Protein 3G7P (pdb70)

B-factor: mean 40.89, std 7.58, range [20.41, 78.62]

Secondary structure (DSSP, 8-state):
-GGG-HHHHHHHHHHHHH-TT-TTTTS---TTGGGB--HHHHHH----SSPPHHHHHHHHHHHHHHHHHHHHHH---B----SS-B--EEETTEEEE---B--GGG--B---HHHHHHHHHHHHHH---S-HHHHT-

Sequence (137 aa):
LPEESLFFRRELVKQWRAQDSYGTWEKKSDELLAPYVLDKEQRRAIPIIGDPDPEILWRVELFYNAVGLATERASGVVSPKSHEGFGRVLIAGRLIVVNKQLRDVHRFGFPSEKLAEEGDKLVAGALEIEKFPEVARF

CATH classification: 1.10.3100.20

Nearest PDB structures (foldseek):
  3g7p-assembly1_A-2  TM=9.989E-01  e=1.497E-23  Acidithiobacillus ferrooxidans ATCC 23270
  3nj2-assembly1_B  TM=9.102E-01  e=8.971E-13  Crocosphaera subtropica ATCC 51142
  3nj2-assembly1_A  TM=9.123E-01  e=1.507E-11  Crocosphaera subtropica ATCC 51142

Structure (mmCIF, N/CA/C/O backbone):
data_3G7P
#
_entry.id   3G7P
#
_cell.length_a   49.293
_cell.length_b   49.293
_cell.length_c   254.025
_cell.angle_alpha   90.000
_cell.angle_beta   90.000
_cell.angle_gamma   120.000
#
_symmetry.space_group_name_H-M   'P 61 2 2'
#
loop_
_entity.id
_entity.type
_entity.pdbx_description
1 polymer 'Nitrogen fixation protein'
2 non-polymer 'SULFATE ION'
3 non-polymer 1,2-ETHANEDIOL
4 non-polymer 1-(2-METHOXY-ETHOXY)-2-{2-[2-(2-METHOXY-ETHOXY]-ETHOXY}-ETHANE
5 water water
#
loop_
_atom_site.group_PDB
_atom_site.id
_atom_site.type_symbol
_atom_site.label_atom_id
_atom_site.label_alt_id
_atom_site.label_comp_id
_atom_site.label_asym_id
_atom_site.label_entity_id
_atom_site.label_seq_id
_atom_site.pdbx_PDB_ins_code
_atom_site.Cartn_x
_atom_site.Cartn_y
_atom_site.Cartn_z
_atom_site.occupancy
_atom_site.B_iso_or_equiv
_atom_site.auth_seq_id
_atom_site.auth_comp_id
_atom_site.auth_asym_id
_atom_site.auth_atom_id
_atom_site.pdbx_PDB_model_num
ATOM 1 N N . LEU A 1 12 ? -10.947 28.723 4.035 1.00 59.92 11 LEU A N 1
ATOM 2 C CA . LEU A 1 12 ? -9.969 27.857 4.762 1.00 59.99 11 LEU A CA 1
ATOM 3 C C . LEU A 1 12 ? -9.785 26.525 4.028 1.00 60.24 11 LEU A C 1
ATOM 4 O O . LEU A 1 12 ? -10.764 25.760 3.927 1.00 60.06 11 LEU A O 1
ATOM 9 N N . PRO A 1 13 ? -8.542 26.223 3.541 1.00 59.72 12 PRO A N 1
ATOM 10 C CA . PRO A 1 13 ? -8.298 24.985 2.743 1.00 58.59 12 PRO A CA 1
ATOM 11 C C . PRO A 1 13 ? -8.929 23.747 3.355 1.00 57.39 12 PRO A C 1
ATOM 12 O O . PRO A 1 13 ? -9.582 22.979 2.651 1.00 56.87 12 PRO A O 1
ATOM 16 N N . GLU A 1 14 ? -8.791 23.585 4.668 1.00 56.05 13 GLU A N 1
ATOM 17 C CA . GLU A 1 14 ? -9.360 22.428 5.340 1.00 54.99 13 GLU A CA 1
ATOM 18 C C . GLU A 1 14 ? -10.910 22.404 5.336 1.00 55.13 13 GLU A C 1
ATOM 19 O O . GLU A 1 14 ? -11.497 21.392 5.681 1.00 56.61 13 GLU A O 1
ATOM 25 N N . GLU A 1 15 ? -11.573 23.494 4.946 1.00 54.29 14 GLU A N 1
ATOM 26 C CA . GLU A 1 15 ? -13.044 23.493 4.828 1.00 53.72 14 GLU A CA 1
ATOM 27 C C . GLU A 1 15 ? -13.557 23.384 3.381 1.00 50.48 14 GLU A C 1
ATOM 28 O O . GLU A 1 15 ? -14.747 23.489 3.118 1.00 51.68 14 GLU A O 1
ATOM 34 N N . SER A 1 16 ? -12.659 23.158 2.441 1.00 45.31 15 SER A N 1
ATOM 35 C CA . SER A 1 16 ? -13.060 22.884 1.066 1.00 40.43 15 SER A CA 1
ATOM 36 C C . SER A 1 16 ? -13.618 21.461 1.014 1.00 37.80 15 SER A C 1
ATOM 37 O O . SER A 1 16 ? -13.000 20.561 1.554 1.00 35.10 15 SER A O 1
ATOM 40 N N . LEU A 1 17 ? -14.773 21.259 0.386 1.00 37.24 16 LEU A N 1
ATOM 41 C CA . LEU A 1 17 ? -15.326 19.903 0.213 1.00 38.66 16 LEU A CA 1
ATOM 42 C C . LEU A 1 17 ? -14.368 19.045 -0.619 1.00 38.20 16 LEU A C 1
ATOM 43 O O . LEU A 1 17 ? -14.083 17.906 -0.273 1.00 36.36 16 LEU A O 1
ATOM 48 N N . PHE A 1 18 ? -13.887 19.616 -1.724 1.00 37.49 17 PHE A N 1
ATOM 49 C CA . PHE A 1 18 ? -12.869 18.980 -2.553 1.00 36.73 17 PHE A CA 1
ATOM 50 C C . PHE A 1 18 ? -11.638 18.597 -1.726 1.00 36.79 17 PHE A C 1
ATOM 51 O O . PHE A 1 18 ? -11.171 17.462 -1.780 1.00 36.91 17 PHE A O 1
ATOM 59 N N . PHE A 1 19 ? -11.131 19.529 -0.933 1.00 37.71 18 PHE A N 1
ATOM 60 C CA . PHE A 1 19 ? -9.903 19.251 -0.169 1.00 37.72 18 PHE A CA 1
ATOM 61 C C . PHE A 1 19 ? -10.089 18.075 0.770 1.00 37.11 18 PHE A C 1
ATOM 62 O O . PHE A 1 19 ? -9.256 17.173 0.821 1.00 35.67 18 PHE A O 1
ATOM 70 N N . ARG A 1 20 ? -11.177 18.078 1.532 1.00 35.79 19 ARG A N 1
ATOM 71 C CA A ARG A 1 20 ? -11.492 16.982 2.447 0.50 35.18 19 ARG A CA 1
ATOM 72 C CA B ARG A 1 20 ? -11.438 16.964 2.447 0.50 35.85 19 ARG A CA 1
ATOM 73 C C . ARG A 1 20 ? -11.613 15.650 1.689 1.00 34.49 19 ARG A C 1
ATOM 74 O O . ARG A 1 20 ? -11.175 14.596 2.166 1.00 33.47 19 ARG A O 1
ATOM 89 N N . GLU A 1 21 ? -12.216 15.682 0.504 1.00 34.37 20 GLU A N 1
ATOM 90 C CA . GLU A 1 21 ? -12.306 14.442 -0.280 1.00 34.12 20 GLU A CA 1
ATOM 91 C C . GLU A 1 21 ? -10.924 13.981 -0.764 1.00 34.19 20 GLU A C 1
ATOM 92 O O . GLU A 1 21 ? -10.696 12.797 -0.848 1.00 33.16 20 GLU A O 1
ATOM 98 N N . LEU A 1 22 ? -10.022 14.909 -1.073 1.00 33.52 21 LEU A N 1
ATOM 99 C CA . LEU A 1 22 ? -8.678 14.554 -1.511 1.00 34.17 21 LEU A CA 1
ATOM 100 C C . LEU A 1 22 ? -7.877 13.939 -0.363 1.00 35.66 21 LEU A C 1
ATOM 101 O O . LEU A 1 22 ? -7.163 12.932 -0.550 1.00 34.84 21 LEU A O 1
ATOM 106 N N . VAL A 1 23 ? -8.008 14.507 0.838 1.00 34.93 22 VAL A N 1
ATOM 107 C CA . VAL A 1 23 ? -7.344 13.909 1.991 1.00 34.62 22 VAL A CA 1
ATOM 108 C C . VAL A 1 23 ? -7.828 12.469 2.113 1.00 35.20 22 VAL A C 1
ATOM 109 O O . VAL A 1 23 ? -7.036 11.525 2.182 1.00 36.88 22 VAL A O 1
ATOM 113 N N . LYS A 1 24 ? -9.138 12.301 2.063 1.00 36.56 23 LYS A N 1
ATOM 114 C CA . LYS A 1 24 ? -9.778 10.998 2.250 1.00 39.27 23 LYS A CA 1
ATOM 115 C C . LYS A 1 24 ? -9.330 9.972 1.188 1.00 37.56 23 LYS A C 1
ATOM 116 O O . LYS A 1 24 ? -9.117 8.775 1.500 1.00 36.45 23 LYS A O 1
ATOM 122 N N . GLN A 1 25 ? -9.134 10.442 -0.043 1.00 36.72 24 GLN A N 1
ATOM 123 C CA . GLN A 1 25 ? -8.646 9.576 -1.132 1.00 37.62 24 GLN A CA 1
ATOM 124 C C . GLN A 1 25 ? -7.279 8.981 -0.803 1.00 36.73 24 GLN A C 1
ATOM 125 O O . GLN A 1 25 ? -7.052 7.801 -0.965 1.00 36.89 24 GLN A O 1
ATOM 131 N N . TRP A 1 26 ? -6.376 9.821 -0.329 1.00 37.49 25 TRP A N 1
ATOM 132 C CA . TRP A 1 26 ? -5.034 9.373 0.004 1.00 36.21 25 TRP A CA 1
ATOM 133 C C . TRP A 1 26 ? -4.970 8.521 1.257 1.00 36.61 25 TRP A C 1
ATOM 134 O O . TRP A 1 26 ? -4.194 7.544 1.311 1.00 35.37 25 TRP A O 1
ATOM 145 N N . ARG A 1 27 ? -5.785 8.847 2.258 1.00 35.80 26 ARG A N 1
ATOM 146 C CA . ARG A 1 27 ? -5.853 8.000 3.435 1.00 34.31 26 ARG A CA 1
ATOM 147 C C . ARG A 1 27 ? -6.354 6.598 3.028 1.00 34.06 26 ARG A C 1
ATOM 148 O O . ARG A 1 27 ? -5.896 5.599 3.548 1.00 33.97 26 ARG A O 1
ATOM 156 N N . ALA A 1 28 ? -7.296 6.540 2.097 1.00 35.23 27 ALA A N 1
ATOM 157 C CA . ALA A 1 28 ? -7.831 5.261 1.595 1.00 35.05 27 ALA A CA 1
ATOM 158 C C . ALA A 1 28 ? -6.794 4.377 0.883 1.00 35.21 27 ALA A C 1
ATOM 159 O O . ALA A 1 28 ? -6.854 3.160 0.990 1.00 36.14 27 ALA A O 1
ATOM 161 N N . GLN A 1 29 ? -5.823 4.977 0.201 1.00 35.41 28 GLN A N 1
ATOM 162 C CA . GLN A 1 29 ? -4.737 4.215 -0.440 1.00 36.66 28 GLN A CA 1
ATOM 163 C C . GLN A 1 29 ? -3.783 3.591 0.572 1.00 36.90 28 GLN A C 1
ATOM 164 O O . GLN A 1 29 ? -3.195 2.542 0.324 1.00 35.21 28 GLN A O 1
ATOM 170 N N . ASP A 1 30 ? -3.638 4.239 1.720 1.00 37.38 29 ASP A N 1
ATOM 171 C CA . ASP A 1 30 ? -2.720 3.797 2.763 1.00 36.74 29 ASP A CA 1
ATOM 172 C C . ASP A 1 30 ? -3.286 2.631 3.557 1.00 36.87 29 ASP A C 1
ATOM 173 O O . ASP A 1 30 ? -3.637 2.777 4.725 1.00 35.88 29 ASP A O 1
ATOM 178 N N . SER A 1 31 ? -3.308 1.450 2.931 1.00 36.19 30 SER A N 1
ATOM 179 C CA . SER A 1 31 ? -3.866 0.237 3.528 1.00 35.76 30 SER A CA 1
ATOM 180 C C . SER A 1 31 ? -3.293 -0.134 4.884 1.00 34.85 30 SER A C 1
ATOM 181 O O . SER A 1 31 ? -4.006 -0.625 5.742 1.00 34.34 30 SER A O 1
ATOM 184 N N . TYR A 1 32 ? -1.992 0.062 5.055 1.00 35.73 31 TYR A N 1
ATOM 185 C CA . TYR A 1 32 ? -1.320 -0.283 6.286 1.00 36.72 31 TYR A CA 1
ATOM 186 C C . TYR A 1 32 ? -1.168 0.864 7.278 1.00 36.87 31 TYR A C 1
ATOM 187 O O . TYR A 1 32 ? -0.519 0.686 8.310 1.00 37.50 31 TYR A O 1
ATOM 196 N N . GLY A 1 33 ? -1.734 2.033 6.974 1.00 37.63 32 GLY A N 1
ATOM 197 C CA . GLY A 1 33 ? -1.596 3.206 7.842 1.00 38.99 32 GLY A CA 1
ATOM 198 C C . GLY A 1 33 ? -0.171 3.713 8.011 1.00 40.03 32 GLY A C 1
ATOM 199 O O . GLY A 1 33 ? 0.194 4.208 9.071 1.00 41.03 32 GLY A O 1
ATOM 200 N N . THR A 1 34 ? 0.641 3.597 6.964 1.00 40.19 33 THR A N 1
ATOM 201 C CA . THR A 1 34 ? 2.042 4.017 7.014 1.00 40.04 33 THR A CA 1
ATOM 202 C C . THR A 1 34 ? 2.200 5.531 7.207 1.00 40.11 33 THR A C 1
ATOM 203 O O . THR A 1 34 ? 3.193 5.986 7.790 1.00 38.94 33 THR A O 1
ATOM 207 N N . TRP A 1 35 ? 1.237 6.298 6.707 1.00 38.56 34 TRP A N 1
ATOM 208 C CA . TRP A 1 35 ? 1.254 7.754 6.827 1.00 40.21 34 TRP A CA 1
ATOM 209 C C . TRP A 1 35 ? 0.313 8.313 7.906 1.00 40.51 34 TRP A C 1
ATOM 210 O O . TRP A 1 35 ? 0.002 9.510 7.880 1.00 39.56 34 TRP A O 1
ATOM 221 N N . GLU A 1 36 ? -0.165 7.459 8.808 1.00 40.43 35 GLU A N 1
ATOM 222 C CA . GLU A 1 36 ? -1.136 7.860 9.826 1.00 42.85 35 GLU A CA 1
ATOM 223 C C . GLU A 1 36 ? -0.609 8.957 10.745 1.00 44.42 35 GLU A C 1
ATOM 224 O O . GLU A 1 36 ? -1.388 9.762 11.243 1.00 46.04 35 GLU A O 1
ATOM 226 N N . LYS A 1 37 ? 0.698 8.999 10.962 1.00 44.63 36 LYS A N 1
ATOM 227 C CA . LYS A 1 37 ? 1.296 10.058 11.782 1.00 45.61 36 LYS A CA 1
ATOM 228 C C . LYS A 1 37 ? 1.537 11.370 11.018 1.00 45.86 36 LYS A C 1
ATOM 229 O O . LYS A 1 37 ? 1.855 12.391 11.634 1.00 46.28 36 LYS A O 1
ATOM 232 N N . LYS A 1 38 ? 1.397 11.362 9.692 1.00 43.98 37 LYS A N 1
ATOM 233 C CA . LYS A 1 38 ? 1.568 12.591 8.940 1.00 42.93 37 LYS A CA 1
ATOM 234 C C . LYS A 1 38 ? 0.281 13.385 9.049 1.00 39.31 37 LYS A C 1
ATOM 235 O O . LYS A 1 38 ? -0.803 12.813 9.059 1.00 37.95 37 LYS A O 1
ATOM 241 N N . SER A 1 39 ? 0.394 14.704 9.138 1.00 36.18 38 SER A N 1
ATOM 242 C CA . SER A 1 39 ? -0.780 15.561 9.102 1.00 35.35 38 SER A CA 1
ATOM 243 C C . SER A 1 39 ? -1.362 15.479 7.699 1.00 34.42 38 SER A C 1
ATOM 244 O O . SER A 1 39 ? -0.696 14.994 6.787 1.00 31.94 38 SER A O 1
ATOM 247 N N . ASP A 1 40 ? -2.599 15.942 7.530 1.00 34.58 39 ASP A N 1
ATOM 248 C CA . ASP A 1 40 ? -3.244 15.981 6.224 1.00 34.62 39 ASP A CA 1
ATOM 249 C C . ASP A 1 40 ? -2.483 16.843 5.234 1.00 35.82 39 ASP A C 1
ATOM 250 O O . ASP A 1 40 ? -2.383 16.519 4.041 1.00 37.05 39 ASP A O 1
ATOM 263 N N . GLU A 1 42 ? 0.850 17.542 5.280 1.00 37.04 41 GLU A N 1
ATOM 264 C CA . GLU A 1 42 ? 2.029 16.828 4.842 1.00 35.93 41 GLU A CA 1
ATOM 265 C C . GLU A 1 42 ? 1.645 15.760 3.794 1.00 37.61 41 GLU A C 1
ATOM 266 O O . GLU A 1 42 ? 2.309 15.598 2.783 1.00 38.09 41 GLU A O 1
ATOM 272 N N . LEU A 1 43 ? 0.568 15.030 4.048 1.00 37.97 42 LEU A N 1
ATOM 273 C CA . LEU A 1 43 ? 0.129 13.976 3.155 1.00 37.27 42 LEU A CA 1
ATOM 274 C C . LEU A 1 43 ? -0.036 14.497 1.718 1.00 36.99 42 LEU A C 1
ATOM 275 O O . LEU A 1 43 ? 0.359 13.805 0.763 1.00 37.60 42 LEU A O 1
ATOM 280 N N . LEU A 1 44 ? -0.607 15.696 1.569 1.00 34.39 43 LEU A N 1
ATOM 281 C CA . LEU A 1 44 ? -0.886 16.264 0.253 1.00 34.45 43 LEU A CA 1
ATOM 282 C C . LEU A 1 44 ? 0.183 17.193 -0.285 1.00 34.15 43 LEU A C 1
ATOM 283 O O . LEU A 1 44 ? 0.045 17.702 -1.408 1.00 34.66 43 LEU A O 1
ATOM 288 N N . ALA A 1 45 ? 1.260 17.396 0.472 1.00 33.78 44 ALA A N 1
ATOM 289 C CA . ALA A 1 45 ? 2.342 18.309 0.062 1.00 34.42 44 ALA A CA 1
ATOM 290 C C . ALA A 1 45 ? 2.964 18.030 -1.336 1.00 34.28 44 ALA A C 1
ATOM 291 O O . ALA A 1 45 ? 3.376 18.974 -2.007 1.00 33.16 44 ALA A O 1
ATOM 293 N N . PRO A 1 46 ? 3.044 16.748 -1.770 1.00 35.05 45 PRO A N 1
ATOM 294 C CA . PRO A 1 46 ? 3.506 16.421 -3.142 1.00 35.46 45 PRO A CA 1
ATOM 295 C C . PRO A 1 46 ? 2.741 17.084 -4.313 1.00 34.82 45 PRO A C 1
ATOM 296 O O . PRO A 1 46 ? 3.253 17.163 -5.444 1.00 36.04 45 PRO A O 1
ATOM 300 N N . TYR A 1 47 ? 1.531 17.549 -4.048 1.00 34.86 46 TYR A N 1
ATOM 301 C CA . TYR A 1 47 ? 0.760 18.293 -5.029 1.00 34.99 46 TYR A CA 1
ATOM 302 C C . TYR A 1 47 ? 1.278 19.702 -5.199 1.00 35.22 46 TYR A C 1
ATOM 303 O O . TYR A 1 47 ? 0.870 20.396 -6.136 1.00 35.09 46 TYR A O 1
ATOM 312 N N . VAL A 1 48 ? 2.156 20.136 -4.292 1.00 34.38 47 VAL A N 1
ATOM 313 C CA . VAL A 1 48 ? 2.645 21.511 -4.286 1.00 34.35 47 VAL A CA 1
ATOM 314 C C . VAL A 1 48 ? 4.088 21.625 -4.752 1.00 35.04 47 VAL A C 1
ATOM 315 O O . VAL A 1 48 ? 4.972 20.905 -4.281 1.00 34.19 47 VAL A O 1
ATOM 319 N N . LEU A 1 49 ? 4.317 22.548 -5.676 1.00 36.05 48 LEU A N 1
ATOM 320 C CA . LEU A 1 49 ? 5.676 22.933 -6.020 1.00 39.47 48 LEU A CA 1
ATOM 321 C C . LEU A 1 49 ? 5.655 24.258 -6.757 1.00 38.42 48 LEU A C 1
ATOM 322 O O . LEU A 1 49 ? 4.730 24.518 -7.523 1.00 34.74 48 LEU A O 1
ATOM 327 N N . ASP A 1 50 ? 6.650 25.105 -6.484 1.00 39.82 49 ASP A N 1
ATOM 328 C CA . ASP A 1 50 ? 6.632 26.482 -6.982 1.00 41.16 49 ASP A CA 1
ATOM 329 C C . ASP A 1 50 ? 6.650 26.550 -8.514 1.00 41.48 49 ASP A C 1
ATOM 330 O O . ASP A 1 50 ? 7.141 25.634 -9.190 1.00 40.10 49 ASP A O 1
ATOM 335 N N . LYS A 1 51 ? 6.098 27.646 -9.037 1.00 42.89 50 LYS A N 1
ATOM 336 C CA . LYS A 1 51 ? 5.919 27.839 -10.481 1.00 42.87 50 LYS A CA 1
ATOM 337 C C . LYS A 1 51 ? 7.136 27.422 -11.328 1.00 42.61 50 LYS A C 1
ATOM 338 O O . LYS A 1 51 ? 7.033 26.526 -12.165 1.00 42.39 50 LYS A O 1
ATOM 340 N N . GLU A 1 52 ? 8.283 28.044 -11.101 1.00 43.37 51 GLU A N 1
ATOM 341 C CA . GLU A 1 52 ? 9.425 27.819 -11.985 1.00 43.80 51 GLU A CA 1
ATOM 342 C C . GLU A 1 52 ? 9.987 26.394 -11.974 1.00 44.07 51 GLU A C 1
ATOM 343 O O . GLU A 1 52 ? 10.358 25.872 -13.022 1.00 42.40 51 GLU A O 1
ATOM 349 N N . GLN A 1 53 ? 10.035 25.753 -10.813 1.00 45.76 52 GLN A N 1
ATOM 350 C CA . GLN A 1 53 ? 10.554 24.386 -10.760 1.00 46.65 52 GLN A CA 1
ATOM 351 C C . GL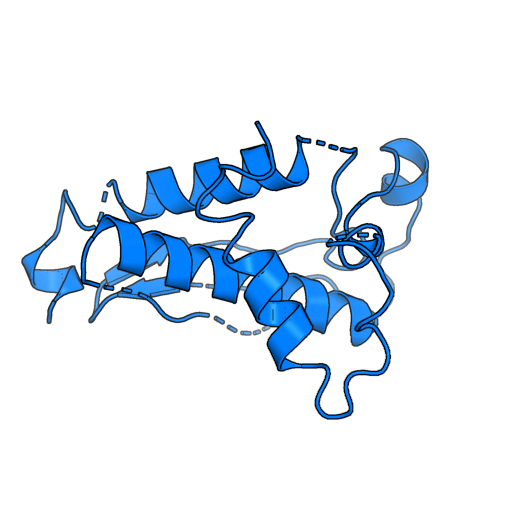N A 1 53 ? 9.648 23.476 -11.595 1.00 46.61 52 GLN A C 1
ATOM 352 O O . GLN A 1 53 ? 10.110 22.668 -12.399 1.00 47.08 52 GLN A O 1
ATOM 358 N N . ARG A 1 54 ? 8.345 23.648 -11.420 1.00 46.80 53 ARG A N 1
ATOM 359 C CA . ARG A 1 54 ? 7.348 22.866 -12.138 1.00 47.00 53 ARG A CA 1
ATOM 360 C C . ARG A 1 54 ? 7.352 23.063 -13.650 1.00 46.42 53 ARG A C 1
ATOM 361 O O . ARG A 1 54 ? 7.137 22.115 -14.406 1.00 46.89 53 ARG A O 1
ATOM 369 N N . ARG A 1 55 ? 7.582 24.293 -14.090 1.00 46.12 54 ARG A N 1
ATOM 370 C CA . ARG A 1 55 ? 7.627 24.590 -15.520 1.00 46.91 54 ARG A CA 1
ATOM 371 C C . ARG A 1 55 ? 8.903 24.097 -16.213 1.00 46.11 54 ARG A C 1
ATOM 372 O O . ARG A 1 55 ? 8.948 24.000 -17.444 1.00 45.22 54 ARG A O 1
ATOM 380 N N . ALA A 1 56 ? 9.925 23.776 -15.423 1.00 45.69 55 ALA A N 1
ATOM 381 C CA . ALA A 1 56 ? 11.196 23.280 -15.954 1.00 45.77 55 ALA A CA 1
ATOM 382 C C . ALA A 1 56 ? 11.178 21.778 -16.266 1.00 45.72 55 ALA A C 1
ATOM 383 O O . ALA A 1 56 ? 12.028 21.288 -17.017 1.00 45.67 55 ALA A O 1
ATOM 385 N N . ILE A 1 57 ? 10.201 21.064 -15.709 1.00 46.38 56 ILE A N 1
ATOM 386 C CA . ILE A 1 57 ? 10.086 19.619 -15.881 1.00 46.84 56 ILE A CA 1
ATOM 387 C C . ILE A 1 57 ? 9.832 19.288 -17.349 1.00 46.89 56 ILE A C 1
ATOM 388 O O . ILE A 1 57 ? 8.890 19.813 -17.929 1.00 47.68 56 ILE A O 1
ATOM 393 N N . PRO A 1 58 ? 10.668 18.428 -17.965 1.00 46.43 57 PRO A N 1
ATOM 394 C CA . PRO A 1 58 ? 10.437 18.082 -19.367 1.00 46.37 57 PRO A CA 1
ATOM 395 C C . PRO A 1 58 ? 9.226 17.168 -19.602 1.00 46.61 57 PRO A C 1
ATOM 396 O O . PRO A 1 58 ? 8.646 16.642 -18.649 1.00 47.96 57 PRO A O 1
ATOM 400 N N . ILE A 1 59 ? 8.842 17.020 -20.869 1.00 45.99 58 ILE A N 1
ATOM 401 C CA . ILE A 1 59 ? 7.759 16.129 -21.273 1.00 45.02 58 ILE A CA 1
ATOM 402 C C . ILE A 1 59 ? 8.380 15.027 -22.112 1.00 45.13 58 ILE A C 1
ATOM 403 O O . ILE A 1 59 ? 8.390 15.077 -23.338 1.00 45.74 58 ILE A O 1
ATOM 408 N N . ILE A 1 60 ? 8.935 14.036 -21.434 1.00 44.49 59 ILE A N 1
ATOM 409 C CA . ILE A 1 60 ? 9.556 12.918 -22.115 1.00 43.68 59 ILE A CA 1
ATOM 410 C C . ILE A 1 60 ? 8.819 11.648 -21.744 1.00 42.80 59 ILE A C 1
ATOM 411 O O . ILE A 1 60 ? 8.711 11.298 -20.561 1.00 43.02 59 ILE A O 1
ATOM 416 N N . GLY A 1 61 ? 8.303 10.980 -22.768 1.00 41.74 60 GLY A N 1
ATOM 417 C CA . GLY A 1 61 ? 7.600 9.732 -22.606 1.00 41.05 60 GLY A CA 1
ATOM 418 C C . GLY A 1 61 ? 6.380 9.892 -21.733 1.00 40.56 60 GLY A C 1
ATOM 419 O O . GLY A 1 61 ? 5.733 10.941 -21.714 1.00 39.63 60 GLY A O 1
ATOM 420 N N . ASP A 1 62 ? 6.082 8.837 -20.997 1.00 40.25 61 ASP A N 1
ATOM 421 C CA . ASP A 1 62 ? 4.915 8.813 -20.156 1.00 41.14 61 ASP A CA 1
ATOM 422 C C . ASP A 1 62 ? 5.240 9.459 -18.816 1.00 39.38 61 ASP A C 1
ATOM 423 O O . ASP A 1 62 ? 6.359 9.350 -18.328 1.00 37.60 61 ASP A O 1
ATOM 428 N N . PRO A 1 63 ? 4.265 10.142 -18.219 1.00 39.81 62 PRO A N 1
ATOM 429 C CA . PRO A 1 63 ? 4.560 10.694 -16.904 1.00 39.49 62 PRO A CA 1
ATOM 430 C C . PRO A 1 63 ? 4.793 9.559 -15.913 1.00 39.13 62 PRO A C 1
ATOM 431 O O . PRO A 1 63 ? 4.335 8.441 -16.145 1.00 39.32 62 PRO A O 1
ATOM 435 N N . ASP A 1 64 ? 5.525 9.824 -14.840 1.00 38.34 63 ASP A N 1
ATOM 436 C CA . ASP A 1 64 ? 5.747 8.803 -13.832 1.00 39.39 63 ASP A CA 1
ATOM 437 C C . ASP A 1 64 ? 4.396 8.320 -13.298 1.00 39.70 63 ASP A C 1
ATOM 438 O O . ASP A 1 64 ? 3.453 9.096 -13.216 1.00 38.55 63 ASP A O 1
ATOM 443 N N . PRO A 1 65 ? 4.297 7.033 -12.946 1.00 40.68 64 PRO A N 1
ATOM 444 C CA . PRO A 1 65 ? 3.038 6.540 -12.393 1.00 40.92 64 PRO A CA 1
ATOM 445 C C . PRO A 1 65 ? 2.589 7.306 -11.144 1.00 39.63 64 PRO A C 1
ATOM 446 O O . PRO A 1 65 ? 1.390 7.500 -10.933 1.00 38.17 64 PRO A O 1
ATOM 450 N N . GLU A 1 66 ? 3.538 7.750 -10.329 1.00 38.86 65 GLU A N 1
ATOM 451 C CA . GLU A 1 66 ? 3.213 8.556 -9.149 1.00 40.00 65 GLU A CA 1
ATOM 452 C C . GLU A 1 66 ? 2.392 9.810 -9.531 1.00 37.95 65 GLU A C 1
ATOM 453 O O . GLU A 1 66 ? 1.409 10.164 -8.849 1.00 36.24 65 GLU A O 1
ATOM 459 N N . ILE A 1 67 ? 2.778 10.470 -10.620 1.00 36.38 66 ILE A N 1
ATOM 460 C CA . ILE A 1 67 ? 2.045 11.635 -11.098 1.00 35.93 66 ILE A CA 1
ATOM 461 C C . ILE A 1 67 ? 0.650 11.205 -11.536 1.00 35.33 66 ILE A C 1
ATOM 462 O O . ILE A 1 67 ? -0.326 11.861 -11.217 1.00 34.52 66 ILE A O 1
ATOM 467 N N . LEU A 1 68 ? 0.557 10.110 -12.290 1.00 35.77 67 LEU A N 1
ATOM 468 C CA . LEU A 1 68 ? -0.757 9.628 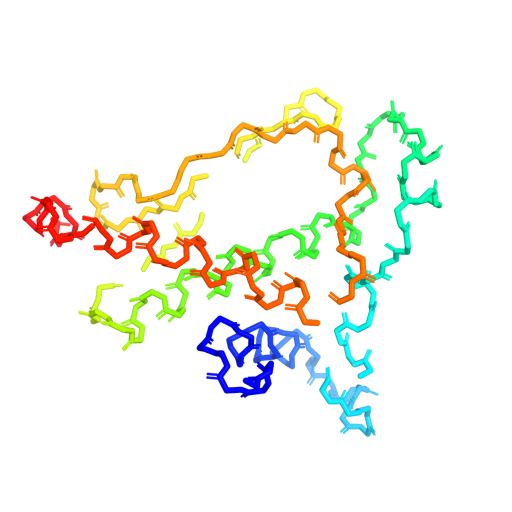-12.737 1.00 35.01 67 LEU A CA 1
AT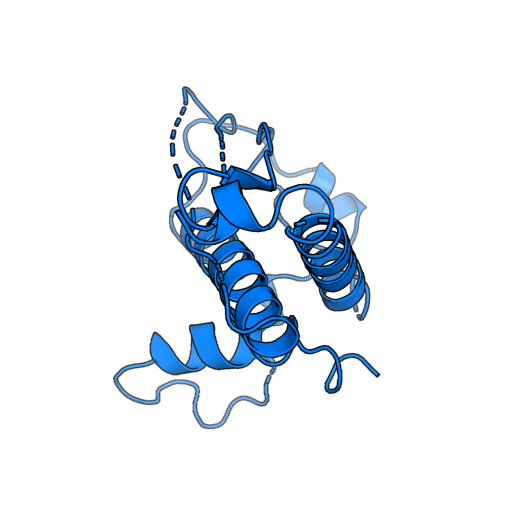OM 469 C C . LEU A 1 68 ? -1.672 9.302 -11.547 1.00 34.33 67 LEU A C 1
ATOM 470 O O . LEU A 1 68 ? -2.866 9.581 -11.602 1.00 33.57 67 LEU A O 1
ATOM 475 N N . TRP A 1 69 ? -1.128 8.763 -10.453 1.00 34.67 68 TRP A N 1
ATOM 476 C CA . TRP A 1 69 ? -1.971 8.541 -9.263 1.00 35.56 68 TRP A CA 1
ATOM 477 C C . TRP A 1 69 ? -2.478 9.839 -8.684 1.00 35.68 68 TRP A C 1
ATOM 478 O O . TRP A 1 69 ? -3.654 9.933 -8.290 1.00 34.91 68 TRP A O 1
ATOM 489 N N . ARG A 1 70 ? -1.602 10.845 -8.631 1.00 34.33 69 ARG A N 1
ATOM 490 C CA . ARG A 1 70 ? -2.001 12.135 -8.082 1.00 34.70 69 ARG A CA 1
ATOM 491 C C . ARG A 1 70 ? -3.136 12.759 -8.882 1.00 34.34 69 ARG A C 1
ATOM 492 O O . ARG A 1 70 ? -4.089 13.299 -8.304 1.00 34.62 69 ARG A O 1
ATOM 500 N N . VAL A 1 71 ? -3.028 12.685 -10.199 1.00 33.29 70 VAL A N 1
ATOM 501 C CA . VAL A 1 71 ? -4.080 13.219 -11.072 1.00 34.67 70 VAL A CA 1
ATOM 502 C C . VAL A 1 71 ? -5.376 12.434 -10.909 1.00 35.14 70 VAL A C 1
ATOM 503 O O . VAL A 1 71 ? -6.458 13.015 -10.818 1.00 36.91 70 VAL A O 1
ATOM 507 N N . GLU A 1 72 ? -5.277 11.110 -10.904 1.00 34.93 71 GLU A N 1
ATOM 508 C CA . GLU A 1 72 ? -6.461 10.275 -10.765 1.00 38.01 71 GLU A CA 1
ATOM 509 C C . GLU A 1 72 ? -7.192 10.578 -9.458 1.00 37.08 71 GLU A C 1
ATOM 510 O O . GLU A 1 72 ? -8.391 10.823 -9.468 1.00 38.07 71 GLU A O 1
ATOM 516 N N . LEU A 1 73 ? -6.479 10.556 -8.336 1.00 36.18 72 LEU A N 1
ATOM 517 C CA . LEU A 1 73 ? -7.116 10.790 -7.033 1.00 36.78 72 LEU A CA 1
ATOM 518 C C . LEU A 1 73 ? -7.657 12.213 -6.908 1.00 35.76 72 LEU A C 1
ATOM 519 O O . LEU A 1 73 ? -8.698 12.419 -6.288 1.00 37.18 72 LEU A O 1
ATOM 524 N N . PHE A 1 74 ? -6.959 13.179 -7.507 1.00 35.49 73 PHE A N 1
ATOM 525 C CA . PHE A 1 74 ? -7.455 14.559 -7.604 1.00 36.54 73 PHE A CA 1
ATOM 526 C C . PHE A 1 74 ? -8.831 14.628 -8.264 1.00 36.70 73 PHE A C 1
ATOM 527 O O . PHE A 1 74 ? -9.750 15.259 -7.749 1.00 36.45 73 PHE A O 1
ATOM 535 N N . TYR A 1 75 ? -8.970 14.022 -9.433 1.00 37.00 74 TYR A N 1
ATOM 536 C CA . TYR A 1 75 ? -10.283 13.996 -10.092 1.00 37.25 74 TYR A CA 1
ATOM 537 C C . TYR A 1 75 ? -11.291 13.113 -9.345 1.00 37.24 74 TYR A C 1
ATOM 538 O O . TYR A 1 75 ? -12.484 13.438 -9.328 1.00 37.25 74 TYR A O 1
ATOM 547 N N . ASN A 1 76 ? -10.842 12.038 -8.703 1.00 35.60 75 ASN A N 1
ATOM 548 C CA . ASN A 1 76 ? -11.758 11.251 -7.848 1.00 36.30 75 ASN A CA 1
ATOM 549 C C . ASN A 1 76 ? -12.379 12.190 -6.778 1.00 36.61 75 ASN A C 1
ATOM 550 O O . ASN A 1 76 ? -13.575 12.134 -6.490 1.00 35.87 75 ASN A O 1
ATOM 555 N N . ALA A 1 77 ? -11.537 13.017 -6.184 1.00 35.73 76 ALA A N 1
ATOM 556 C CA . ALA A 1 77 ? -11.950 13.936 -5.149 1.00 35.02 76 ALA A CA 1
ATOM 557 C C . ALA A 1 77 ? -12.934 14.978 -5.704 1.00 35.97 76 ALA A C 1
ATOM 558 O O . ALA A 1 77 ? -13.909 15.336 -5.047 1.00 34.48 76 ALA A O 1
ATOM 560 N N . VAL A 1 78 ? -12.691 15.472 -6.910 1.00 36.88 77 VAL A N 1
ATOM 561 C CA . VAL A 1 78 ? -13.662 16.392 -7.500 1.00 36.53 77 VAL A CA 1
ATOM 562 C C . VAL A 1 78 ? -15.022 15.687 -7.591 1.00 36.82 77 VAL A C 1
ATOM 563 O O . VAL A 1 78 ? -16.040 16.245 -7.194 1.00 35.94 77 VAL A O 1
ATOM 567 N N . GLY A 1 79 ? -15.027 14.447 -8.077 1.00 36.14 78 GLY A N 1
ATOM 568 C CA . GLY A 1 79 ? -16.277 13.681 -8.218 1.00 35.78 78 GLY A CA 1
ATOM 569 C C . GLY A 1 79 ? -17.018 13.456 -6.924 1.00 35.56 78 GLY A C 1
ATOM 570 O O . GLY A 1 79 ? -18.255 13.633 -6.840 1.00 34.97 78 GLY A O 1
ATOM 571 N N . LEU A 1 80 ? -16.286 13.038 -5.898 1.00 36.84 79 LEU A N 1
ATOM 572 C CA . LEU A 1 80 ? -16.914 12.754 -4.600 1.00 36.59 79 LEU A CA 1
ATOM 573 C C . LEU A 1 80 ? -17.393 14.026 -3.887 1.00 36.70 79 LEU A C 1
ATOM 574 O O . LEU A 1 80 ? -18.388 13.991 -3.174 1.00 38.18 79 LEU A O 1
ATOM 579 N N . ALA A 1 81 ? -16.705 15.148 -4.101 1.00 36.50 80 ALA A N 1
ATOM 580 C CA . ALA A 1 81 ? -17.132 16.429 -3.520 1.00 35.01 80 ALA A CA 1
ATOM 581 C C . ALA A 1 81 ? -18.416 16.874 -4.227 1.00 35.48 80 ALA A C 1
ATOM 582 O O . ALA A 1 81 ? -19.342 17.401 -3.594 1.00 33.19 80 ALA A O 1
ATOM 584 N N . THR A 1 82 ? -18.451 16.699 -5.550 1.00 35.01 81 THR A N 1
ATOM 585 C CA . THR A 1 82 ? -19.644 17.026 -6.323 1.00 35.52 81 THR A CA 1
ATOM 586 C C . THR A 1 82 ? -20.851 16.210 -5.862 1.00 35.72 81 THR A C 1
ATOM 587 O O . THR A 1 82 ? -21.975 16.738 -5.750 1.00 37.37 81 THR A O 1
ATOM 591 N N . GLU A 1 83 ? -20.640 14.925 -5.576 1.00 35.14 82 GLU A N 1
ATOM 592 C CA . GLU A 1 83 ? -21.742 14.099 -5.072 1.00 35.74 82 GLU A CA 1
ATOM 593 C C . GLU A 1 83 ? -22.208 14.557 -3.681 1.00 35.47 82 GLU A C 1
ATOM 594 O O . GLU A 1 83 ? -23.410 14.522 -3.368 1.00 35.40 82 GLU A O 1
ATOM 600 N N . ARG A 1 84 ? -21.265 14.947 -2.835 1.00 34.20 83 ARG A N 1
ATOM 601 C CA . ARG A 1 84 ? -21.602 15.387 -1.481 1.00 34.21 83 ARG A CA 1
ATOM 602 C C . ARG A 1 84 ? -22.444 16.656 -1.543 1.00 34.56 83 ARG A C 1
ATOM 603 O O . ARG A 1 84 ? -23.367 16.829 -0.743 1.00 33.96 83 ARG A O 1
ATOM 611 N N . ALA A 1 85 ? -22.161 17.513 -2.522 1.00 34.47 84 ALA A N 1
ATOM 612 C CA . ALA A 1 85 ? -22.913 18.765 -2.687 1.00 35.87 84 ALA A CA 1
ATOM 613 C C . ALA A 1 85 ? -24.193 18.637 -3.510 1.00 35.61 84 ALA A C 1
ATOM 614 O O . ALA A 1 85 ? -24.940 19.614 -3.646 1.00 37.62 84 ALA A O 1
ATOM 616 N N . SER A 1 86 ? -24.449 17.461 -4.073 1.00 37.58 85 SER A N 1
ATOM 617 C CA . SER A 1 86 ? -25.578 17.280 -4.989 1.00 37.75 85 SER A CA 1
ATOM 618 C C . SER A 1 86 ? -26.402 16.008 -4.830 1.00 38.66 85 SER A C 1
ATOM 619 O O . SER A 1 86 ? -27.570 15.984 -5.220 1.00 39.11 85 SER A O 1
ATOM 622 N N . GLY A 1 87 ? -25.822 14.957 -4.267 1.00 37.96 86 GLY A N 1
ATOM 623 C CA . GLY A 1 87 ? -26.507 13.682 -4.185 1.00 38.55 86 GLY A CA 1
ATOM 624 C C . GLY A 1 87 ? -26.377 12.884 -5.477 1.00 38.77 86 GLY A C 1
ATOM 625 O O . GLY A 1 87 ? -26.896 11.773 -5.554 1.00 39.57 86 GLY A O 1
ATOM 626 N N . VAL A 1 88 ? -25.699 13.435 -6.487 1.00 38.08 87 VAL A N 1
ATOM 627 C CA . VAL A 1 88 ? -25.482 12.716 -7.758 1.00 38.41 87 VAL A CA 1
ATOM 628 C C . VAL A 1 88 ? -24.083 12.097 -7.812 1.00 38.79 87 VAL A C 1
ATOM 629 O O . VAL A 1 88 ? -23.107 12.783 -7.669 1.00 37.80 87 VAL A O 1
ATOM 641 N N . VAL A 1 90 ? -20.640 10.924 -9.253 1.00 40.25 89 VAL A N 1
ATOM 642 C CA . VAL A 1 90 ? -19.790 11.459 -10.318 1.00 42.01 89 VAL A CA 1
ATOM 643 C C . VAL A 1 90 ? -18.463 10.710 -10.322 1.00 45.32 89 VAL A C 1
ATOM 644 O O . VAL A 1 90 ? -17.706 10.803 -9.351 1.00 47.18 89 VAL A O 1
ATOM 648 N N . SER A 1 91 ? -18.203 9.962 -11.399 1.00 46.71 90 SER A N 1
ATOM 649 C CA . SER A 1 91 ? -16.991 9.145 -11.514 1.00 47.28 90 SER A CA 1
ATOM 650 C C . SER A 1 91 ? -16.107 9.470 -12.737 1.00 45.64 90 SER A C 1
ATOM 651 O O . SER A 1 91 ? -16.598 9.717 -13.844 1.00 42.93 90 SER A O 1
ATOM 654 N N . PRO A 1 92 ? -14.789 9.446 -12.533 1.00 44.38 91 PRO A N 1
ATOM 655 C CA . PRO A 1 92 ? -13.862 9.775 -13.594 1.00 42.37 91 PRO A CA 1
ATOM 656 C C . PRO A 1 92 ? -13.582 8.659 -14.598 1.00 41.01 91 PRO A C 1
ATOM 657 O O . PRO A 1 92 ? -13.719 7.471 -14.307 1.00 40.06 91 PRO A O 1
ATOM 677 N N . LYS A 1 95 ? -8.026 8.600 -20.013 1.00 43.17 94 LYS A N 1
ATOM 678 C CA . LYS A 1 95 ? -7.405 7.845 -21.082 1.00 42.74 94 LYS A CA 1
ATOM 679 C C . LYS A 1 95 ? -6.204 8.663 -21.514 1.00 42.52 94 LYS A C 1
ATOM 680 O O . LYS A 1 95 ? -6.352 9.741 -22.104 1.00 41.17 94 LYS A O 1
ATOM 694 N N . SER A 1 97 ? -2.976 9.488 -23.752 1.00 47.77 96 SER A N 1
ATOM 695 C CA . SER A 1 97 ? -2.655 9.375 -25.153 1.00 50.58 96 SER A CA 1
ATOM 696 C C . SER A 1 97 ? -1.147 9.210 -25.255 1.00 52.39 96 SER A C 1
ATOM 697 O O . SER A 1 97 ? -0.497 8.713 -24.328 1.00 54.05 96 SER A O 1
ATOM 700 N N . HIS A 1 98 ? -0.590 9.625 -26.377 1.00 54.26 97 HIS A N 1
ATOM 701 C CA . HIS A 1 98 ? 0.846 9.470 -26.639 1.00 54.84 97 HIS A CA 1
ATOM 702 C C . HIS A 1 98 ? 1.814 9.731 -25.471 1.00 54.08 97 HIS A C 1
ATOM 703 O O . HIS A 1 98 ? 2.450 8.784 -24.990 1.00 55.81 97 HIS A O 1
ATOM 710 N N . GLU A 1 99 ? 1.964 10.973 -25.017 1.00 51.60 98 GLU A N 1
ATOM 711 C CA . GLU A 1 99 ? 3.030 11.248 -24.033 1.00 50.18 98 GLU A CA 1
ATOM 712 C C . GLU A 1 99 ? 2.469 11.856 -22.766 1.00 48.32 98 GLU A C 1
ATOM 713 O O . GLU A 1 99 ? 1.853 11.147 -21.959 1.00 47.29 98 GLU A O 1
ATOM 719 N N . GLY A 1 100 ? 2.662 13.159 -22.589 1.00 46.81 99 GLY A N 1
ATOM 720 C CA . GLY A 1 100 ? 2.029 13.861 -21.482 1.00 44.83 99 GLY A CA 1
ATOM 721 C C . GLY A 1 100 ? 0.621 14.299 -21.849 1.00 42.71 99 GLY A C 1
ATOM 722 O O . GLY A 1 100 ? 0.043 15.119 -21.153 1.00 42.29 99 GLY A O 1
ATOM 723 N N . PHE A 1 101 ? 0.088 13.762 -22.950 1.00 41.65 100 PHE A N 1
ATOM 724 C CA . PHE A 1 101 ? -1.252 14.091 -23.444 1.00 42.08 100 PHE A CA 1
ATOM 725 C C . PHE A 1 101 ? -2.285 13.045 -23.057 1.00 40.70 100 PHE A C 1
ATOM 726 O O . PHE A 1 101 ? -1.989 11.845 -23.027 1.00 40.05 100 PHE A O 1
ATOM 734 N N . GLY A 1 102 ? -3.507 13.502 -22.809 1.00 39.24 101 GLY A N 1
ATOM 735 C CA . GLY A 1 102 ? -4.590 12.605 -22.455 1.00 39.16 101 GLY A CA 1
ATOM 736 C C . GLY A 1 102 ? -5.930 13.301 -22.308 1.00 39.29 101 GLY A C 1
ATOM 737 O O . GLY A 1 102 ? -6.053 14.505 -22.519 1.00 38.68 101 GLY A O 1
ATOM 738 N N . ARG A 1 103 ? -6.942 12.523 -21.943 1.00 39.52 102 ARG A N 1
ATOM 739 C CA . ARG A 1 103 ? -8.262 13.059 -21.722 1.00 39.89 102 ARG A CA 1
ATOM 740 C C . ARG A 1 103 ? -8.823 12.488 -20.431 1.00 39.92 102 ARG A C 1
ATOM 741 O O . ARG A 1 103 ? -8.659 11.299 -20.142 1.00 39.55 102 ARG A O 1
ATOM 757 N N . VAL A 1 105 ? -12.510 12.732 -18.301 1.00 35.78 104 VAL A N 1
ATOM 758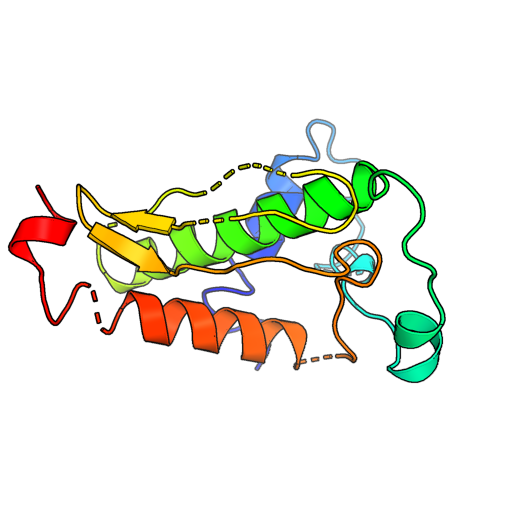 C CA . VAL A 1 105 ? -13.911 13.191 -18.133 1.00 35.49 104 VAL A CA 1
ATOM 759 C C . VAL A 1 105 ? -14.468 12.755 -16.775 1.00 38.07 104 VAL A C 1
ATOM 760 O O . VAL A 1 105 ? -14.041 11.730 -16.208 1.00 38.00 104 VAL A O 1
ATOM 764 N N . LEU A 1 106 ? -15.406 13.549 -16.256 1.00 37.47 105 LEU A N 1
ATOM 765 C CA . LEU A 1 106 ? -16.160 13.183 -15.067 1.00 37.52 105 LEU A CA 1
ATOM 766 C C . LEU A 1 106 ? -17.585 13.004 -15.539 1.00 36.76 105 LEU A C 1
ATOM 767 O O . LEU A 1 106 ? -18.117 13.864 -16.204 1.00 36.39 105 LEU A O 1
ATOM 772 N N . ILE A 1 107 ? -18.176 11.862 -15.211 1.00 36.95 106 ILE A N 1
ATOM 773 C CA . ILE A 1 107 ? -19.471 11.458 -15.715 1.00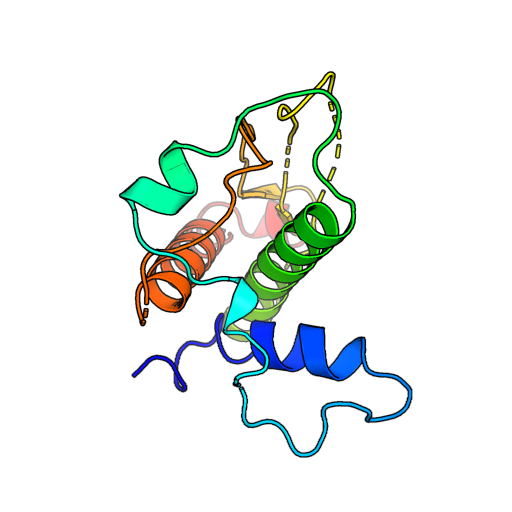 37.03 106 ILE A CA 1
ATOM 774 C C . ILE A 1 107 ? -20.494 11.338 -14.589 1.00 37.76 106 ILE A C 1
ATOM 775 O O . ILE A 1 107 ? -20.260 10.607 -13.617 1.00 37.90 106 ILE A O 1
ATOM 780 N N . ALA A 1 108 ? -21.604 12.067 -14.715 1.00 36.05 107 ALA A N 1
ATOM 781 C CA . ALA A 1 108 ? -22.764 11.871 -13.836 1.00 35.30 107 ALA A CA 1
ATOM 782 C C . ALA A 1 108 ? -23.878 11.319 -14.719 1.00 34.84 107 ALA A C 1
ATOM 783 O O . ALA A 1 108 ? -24.362 12.015 -15.586 1.00 35.79 107 ALA A O 1
ATOM 785 N N . GLY A 1 109 ? -24.280 10.075 -14.504 1.00 34.73 108 GLY A N 1
ATOM 786 C CA . GLY A 1 109 ? -25.277 9.451 -15.354 1.00 35.34 108 GLY A CA 1
ATOM 787 C C . GLY A 1 109 ? -24.780 9.361 -16.788 1.00 34.55 108 GLY A C 1
ATOM 788 O O . GLY A 1 109 ? -23.836 8.628 -17.072 1.00 35.10 108 GLY A O 1
ATOM 789 N N . ARG A 1 110 ? -25.424 10.086 -17.698 1.00 32.68 109 ARG A N 1
ATOM 790 C CA . ARG A 1 110 ? -24.966 10.148 -19.089 1.00 31.30 109 ARG A CA 1
ATOM 791 C C . ARG A 1 110 ? -24.449 11.559 -19.397 1.00 30.73 109 ARG A C 1
ATOM 792 O O . ARG A 1 110 ? -24.338 11.958 -20.561 1.00 30.56 109 ARG A O 1
ATOM 800 N N . LEU A 1 111 ? -24.149 12.320 -18.362 1.00 31.33 110 LEU A N 1
ATOM 801 C CA . LEU A 1 111 ? -23.699 13.703 -18.546 1.00 31.63 110 LEU A CA 1
ATOM 802 C C . LEU A 1 111 ? -22.208 13.834 -18.256 1.00 34.46 110 LEU A C 1
ATOM 803 O O . LEU A 1 111 ? -21.743 13.359 -17.227 1.00 34.27 110 LEU A O 1
ATOM 808 N N . ILE A 1 112 ? -21.447 14.426 -19.183 1.00 35.46 111 ILE A N 1
ATOM 809 C CA . ILE A 1 112 ? -20.034 14.779 -18.911 1.00 36.48 111 ILE A CA 1
ATOM 810 C C . ILE A 1 112 ? -20.003 16.118 -18.171 1.00 36.29 111 ILE A C 1
ATOM 811 O O . ILE A 1 112 ? -20.189 17.169 -18.783 1.00 37.12 111 ILE A O 1
ATOM 816 N N . VAL A 1 113 ? -19.763 16.096 -16.867 1.00 37.52 112 VAL A N 1
ATOM 817 C CA . VAL A 1 113 ? -19.827 17.304 -16.040 1.00 38.27 112 VAL A CA 1
ATOM 818 C C . VAL A 1 113 ? -18.486 18.059 -15.981 1.00 39.99 112 VAL A C 1
ATOM 819 O O . VAL A 1 113 ? -18.441 19.250 -15.666 1.00 40.37 112 VAL A O 1
ATOM 823 N N . VAL A 1 114 ? -17.404 17.343 -16.262 1.00 39.93 113 VAL A N 1
ATOM 824 C CA . VAL A 1 114 ? -16.090 17.952 -16.436 1.00 38.38 113 VAL A CA 1
ATOM 825 C C . VAL A 1 114 ? -15.430 17.270 -17.614 1.00 38.81 113 VAL A C 1
ATOM 826 O O . VAL A 1 114 ? -15.425 16.045 -17.719 1.00 39.55 113 VAL A O 1
ATOM 830 N N . ASN A 1 115 ? -14.912 18.072 -18.533 1.00 39.76 114 ASN A N 1
ATOM 831 C CA . ASN A 1 115 ? -14.163 17.562 -19.654 1.00 40.57 114 ASN A CA 1
ATOM 832 C C . ASN A 1 115 ? -12.827 18.269 -19.689 1.00 41.69 114 ASN A C 1
ATOM 833 O O . ASN A 1 115 ? -12.797 19.489 -19.696 1.00 43.26 114 ASN A O 1
ATOM 838 N N . LYS A 1 116 ? -11.731 17.517 -19.725 1.00 41.95 115 LYS A N 1
ATOM 839 C CA . LYS A 1 116 ? -10.388 18.115 -19.738 1.00 41.23 115 LYS A CA 1
ATOM 840 C C . LYS A 1 116 ? -9.431 17.428 -20.685 1.00 40.32 115 LYS A C 1
ATOM 841 O O . LYS A 1 116 ? -9.165 16.235 -20.543 1.00 40.16 115 LYS A O 1
ATOM 847 N N . GLN A 1 117 ? -8.901 18.183 -21.644 1.00 40.15 116 GLN A N 1
ATOM 848 C CA . GLN A 1 117 ? -7.844 17.670 -22.506 1.00 41.11 116 GLN A CA 1
ATOM 849 C C . GLN A 1 117 ? -6.549 17.945 -21.759 1.00 41.01 116 GLN A C 1
ATOM 850 O O . GLN A 1 117 ? -6.132 19.094 -21.643 1.00 40.97 116 GLN A O 1
ATOM 856 N N . LEU A 1 118 ? -5.927 16.888 -21.250 1.00 41.15 117 LEU A N 1
ATOM 857 C CA . LEU A 1 118 ? -4.681 17.004 -20.491 1.00 41.00 117 LEU A CA 1
ATOM 858 C C . LEU A 1 118 ? -3.459 17.098 -21.386 1.00 40.23 117 LEU A C 1
ATOM 859 O O . LEU A 1 118 ? -3.322 16.343 -22.353 1.00 39.10 117 LEU A O 1
ATOM 864 N N . ARG A 1 119 ? -2.575 18.030 -21.051 1.00 39.54 118 ARG A N 1
ATOM 865 C CA . ARG A 1 119 ? -1.278 18.149 -21.714 1.00 40.05 118 ARG A CA 1
ATOM 866 C C . ARG A 1 119 ? -0.202 18.375 -20.659 1.00 38.65 118 ARG A C 1
ATOM 867 O O . ARG A 1 119 ? -0.490 18.846 -19.562 1.00 38.08 118 ARG A O 1
ATOM 870 N N . ASP A 1 120 ? 1.028 17.991 -20.983 1.00 38.74 119 ASP A N 1
ATOM 871 C CA . ASP A 1 120 ? 2.174 18.225 -20.100 1.00 38.20 119 ASP A CA 1
ATOM 872 C C . ASP A 1 120 ? 1.931 17.707 -18.690 1.00 38.78 119 ASP A C 1
ATOM 873 O O . ASP A 1 120 ? 2.277 18.355 -17.686 1.00 39.55 119 ASP A O 1
ATOM 878 N N . VAL A 1 121 ? 1.341 16.521 -18.618 1.00 38.28 120 VAL A N 1
ATOM 879 C CA . VAL A 1 121 ? 0.912 15.956 -17.342 1.00 37.56 120 VAL A CA 1
ATOM 880 C C . VAL A 1 121 ? 2.075 15.792 -16.357 1.00 36.23 120 VAL A C 1
ATOM 881 O O . VAL A 1 121 ? 1.889 15.924 -15.159 1.00 35.43 120 VAL A O 1
ATOM 885 N N . HIS A 1 122 ? 3.280 15.574 -16.864 1.00 35.19 121 HIS A N 1
ATOM 886 C CA . HIS A 1 122 ? 4.460 15.475 -16.007 1.00 35.99 121 HIS A CA 1
ATOM 887 C C . HIS A 1 122 ? 4.565 16.677 -15.041 1.00 36.52 121 HIS A C 1
ATOM 888 O O . HIS A 1 122 ? 5.117 16.558 -13.941 1.00 34.98 121 HIS A O 1
ATOM 895 N N . ARG A 1 123 ? 4.047 17.827 -15.472 1.00 36.85 122 ARG A N 1
ATOM 896 C CA . ARG A 1 123 ? 4.113 19.065 -14.696 1.00 36.74 122 ARG A CA 1
ATOM 897 C C . ARG A 1 123 ? 2.899 19.298 -13.790 1.00 36.33 122 ARG A C 1
ATOM 898 O O . ARG A 1 123 ? 2.726 20.394 -13.282 1.00 36.25 122 ARG A O 1
ATOM 906 N N . PHE A 1 124 ? 2.074 18.284 -13.566 1.00 36.87 123 PHE A N 1
ATOM 907 C CA . PHE A 1 124 ? 0.866 18.446 -12.756 1.00 37.70 123 PHE A CA 1
ATOM 908 C C . PHE A 1 124 ? 1.240 18.896 -11.352 1.00 37.80 123 PHE 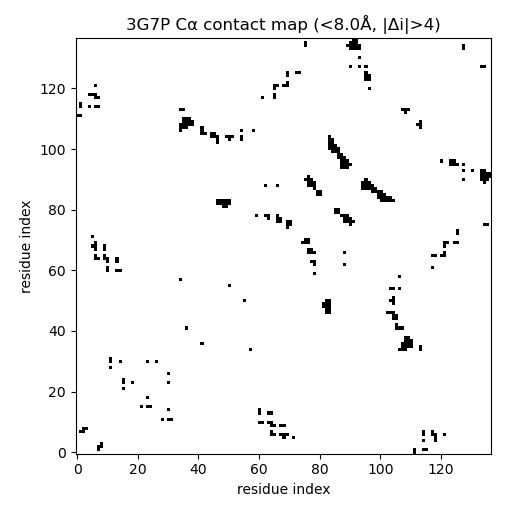A C 1
ATOM 909 O O . PHE A 1 124 ? 2.083 18.278 -10.709 1.00 38.91 123 PHE A O 1
ATOM 917 N N . GLY A 1 125 ? 0.630 19.984 -10.887 1.00 37.74 124 GLY A N 1
ATOM 918 C CA . GLY A 1 125 ? 0.926 20.517 -9.549 1.00 38.35 124 GLY A CA 1
ATOM 919 C C . GLY A 1 125 ? 0.468 21.953 -9.377 1.00 38.58 124 GLY A C 1
ATOM 920 O O . GLY A 1 125 ? 0.092 22.611 -10.352 1.00 38.29 124 GLY A O 1
ATOM 921 N N . PHE A 1 126 ? 0.542 22.427 -8.130 1.00 37.26 125 PHE A N 1
ATOM 922 C CA . PHE A 1 126 ? 0.029 23.721 -7.719 1.00 35.87 125 PHE A CA 1
ATOM 923 C C . PHE A 1 126 ? 1.071 24.480 -6.895 1.00 35.24 125 PHE A C 1
ATOM 924 O O . PHE A 1 126 ? 1.929 23.873 -6.240 1.00 33.74 125 PHE A O 1
ATOM 932 N N . PRO A 1 127 ? 1.035 25.822 -6.965 1.00 33.32 126 PRO A N 1
ATOM 933 C CA . PRO A 1 127 ? 1.997 26.633 -6.265 1.00 32.69 126 PRO A CA 1
ATOM 934 C C . PRO A 1 127 ? 1.864 26.664 -4.725 1.00 31.32 126 PRO A C 1
ATOM 935 O O . PRO A 1 127 ? 2.834 26.956 -4.042 1.00 28.26 126 PRO A O 1
ATOM 939 N N . SER A 1 128 ? 0.687 26.347 -4.198 1.00 31.60 127 SER A N 1
ATOM 940 C CA . SER A 1 128 ? 0.444 26.360 -2.751 1.00 31.46 127 SER A CA 1
ATOM 941 C C . SER A 1 128 ? -0.737 25.441 -2.433 1.00 31.60 127 SER A C 1
ATOM 942 O O . SER A 1 128 ? -1.547 25.130 -3.310 1.00 31.46 127 SER A O 1
ATOM 953 N N . GLU A 1 130 ? -3.265 26.271 -0.630 1.00 32.58 129 GLU A N 1
ATOM 954 C CA . GLU A 1 130 ? -4.477 27.069 -0.844 1.00 36.35 129 GLU A CA 1
ATOM 955 C C . GLU A 1 130 ? -4.914 27.030 -2.307 1.00 35.58 129 GLU A C 1
ATOM 956 O O . GLU A 1 130 ? -6.105 26.887 -2.603 1.00 35.60 129 GLU A O 1
ATOM 962 N N . LYS A 1 131 ? -3.949 27.130 -3.210 1.00 36.59 130 LYS A N 1
ATOM 963 C CA . LYS A 1 131 ? -4.242 27.128 -4.639 1.00 37.43 130 LYS A CA 1
ATOM 964 C C . LYS A 1 131 ? -4.754 25.760 -5.104 1.00 36.18 130 LYS A C 1
ATOM 965 O O . LYS A 1 131 ? -5.675 25.673 -5.919 1.00 36.68 130 LYS A O 1
ATOM 971 N N . LEU A 1 132 ? -4.179 24.689 -4.576 1.00 35.55 131 LEU A N 1
ATOM 972 C CA . LEU A 1 132 ? -4.693 23.369 -4.847 1.00 34.26 131 LEU A CA 1
ATOM 973 C C . LEU A 1 132 ? -6.180 23.311 -4.515 1.00 35.70 131 LEU A C 1
ATOM 974 O O . LEU A 1 132 ? -6.979 22.864 -5.331 1.00 35.83 131 LEU A O 1
ATOM 979 N N . ALA A 1 133 ? -6.551 23.741 -3.310 1.00 35.27 132 ALA A N 1
ATOM 980 C CA . ALA A 1 133 ? -7.963 23.702 -2.899 1.00 35.17 132 ALA A CA 1
ATOM 981 C C . ALA A 1 133 ? -8.825 24.561 -3.810 1.00 34.65 132 ALA A C 1
ATOM 982 O O . ALA A 1 133 ? -9.919 24.180 -4.222 1.00 35.59 132 ALA A O 1
ATOM 984 N N . GLU A 1 134 ? -8.325 25.736 -4.132 1.00 34.46 133 GLU A N 1
ATOM 985 C CA . GLU A 1 134 ? -9.083 26.667 -4.949 1.00 35.53 133 GLU A CA 1
ATOM 986 C C . GLU A 1 134 ? -9.371 26.094 -6.330 1.00 36.29 133 GLU A C 1
ATOM 987 O O . GLU A 1 134 ? -10.489 26.234 -6.854 1.00 34.90 133 GLU A O 1
ATOM 993 N N . GLU A 1 135 ? -8.369 25.464 -6.937 1.00 36.00 134 GLU A N 1
ATOM 994 C CA . GLU A 1 135 ? -8.567 24.876 -8.253 1.00 35.79 134 GLU A CA 1
ATOM 995 C C . GLU A 1 135 ? -9.508 23.658 -8.215 1.00 36.93 134 GLU A C 1
ATOM 996 O O . GLU A 1 135 ? -10.294 23.450 -9.118 1.00 36.99 134 GLU A O 1
ATOM 1002 N N . GLY A 1 136 ? -9.410 22.827 -7.185 1.00 36.90 135 GLY A N 1
ATOM 1003 C CA . GLY A 1 136 ? -10.360 21.738 -7.050 1.00 36.20 135 GLY A CA 1
ATOM 1004 C C . GLY A 1 136 ? -11.801 22.219 -6.883 1.00 36.06 135 GLY A C 1
ATOM 1005 O O . GLY A 1 136 ? -12.719 21.674 -7.511 1.00 36.15 135 GLY A O 1
ATOM 1006 N N . ASP A 1 137 ? -11.979 23.234 -6.044 1.00 37.31 136 ASP A N 1
ATOM 1007 C CA . ASP A 1 137 ? -13.265 23.900 -5.817 1.00 37.86 136 ASP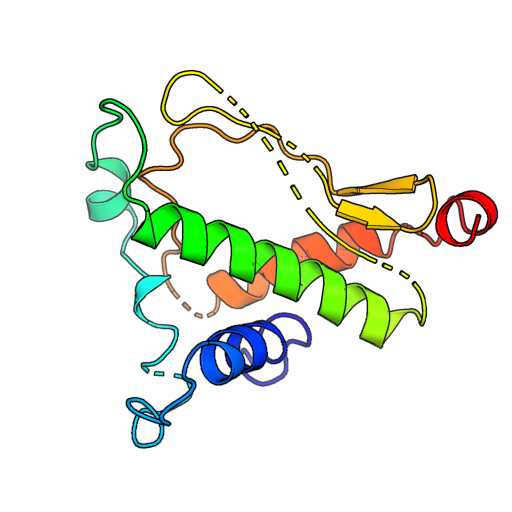 A CA 1
ATOM 1008 C C . ASP A 1 137 ? -13.850 24.443 -7.120 1.00 38.54 136 ASP A C 1
ATOM 1009 O O . ASP A 1 137 ? -15.038 24.308 -7.345 1.00 36.80 136 ASP A O 1
ATOM 1014 N N . LYS A 1 138 ? -13.030 25.051 -7.976 1.00 39.10 137 LYS A N 1
ATOM 1015 C CA . LYS A 1 138 ? -13.537 25.546 -9.264 1.00 40.29 137 LYS A CA 1
ATOM 1016 C C . LYS A 1 138 ? -14.125 24.432 -10.096 1.00 38.71 137 LYS A C 1
ATOM 1017 O O . LYS A 1 138 ? -15.185 24.605 -10.697 1.00 37.84 137 LYS A O 1
ATOM 1023 N N . LEU A 1 139 ? -13.444 23.287 -10.123 1.00 36.99 138 LEU A N 1
ATOM 1024 C CA . LEU A 1 139 ? -13.932 22.121 -10.864 1.00 37.13 138 LEU A CA 1
ATOM 1025 C C . LEU A 1 139 ? -15.261 21.564 -10.330 1.00 36.59 138 LEU A C 1
ATOM 1026 O O . LEU A 1 139 ? -16.152 21.203 -11.097 1.00 36.61 138 LEU A O 1
ATOM 1031 N N . VAL A 1 140 ? -15.397 21.509 -9.015 1.00 36.33 139 VAL A N 1
ATOM 1032 C CA . VAL A 1 140 ? -16.650 21.098 -8.396 1.00 35.71 139 VAL A CA 1
ATOM 1033 C C . VAL A 1 140 ? -17.731 22.088 -8.774 1.00 35.51 139 VAL A C 1
ATOM 1034 O O . VAL A 1 140 ? -18.850 21.681 -9.106 1.00 34.22 139 VAL A O 1
ATOM 1038 N N . ALA A 1 141 ? -17.413 23.389 -8.709 1.00 35.69 140 ALA A N 1
ATOM 1039 C CA . ALA A 1 141 ? -18.403 24.433 -9.057 1.00 34.72 140 ALA A CA 1
ATOM 1040 C C . ALA A 1 141 ? -18.905 24.221 -10.498 1.00 35.46 140 ALA A C 1
ATOM 1041 O O . ALA A 1 141 ? -20.101 24.246 -10.766 1.00 35.90 140 ALA A O 1
ATOM 1043 N N . GLY A 1 142 ? -17.987 23.973 -11.428 1.00 35.60 141 GLY A N 1
ATOM 1044 C CA . GLY A 1 142 ? -18.366 23.735 -12.818 1.00 35.18 141 GLY A CA 1
ATOM 1045 C C . GLY A 1 142 ? -19.224 22.496 -12.986 1.00 34.45 141 GLY A C 1
ATOM 1046 O O . GLY A 1 142 ? -20.184 22.495 -13.776 1.00 35.16 141 GLY A O 1
ATOM 1047 N N . ALA A 1 143 ? -18.876 21.439 -12.256 1.00 32.33 142 ALA A N 1
ATOM 1048 C CA . ALA A 1 143 ? -19.599 20.202 -12.338 1.00 32.70 142 ALA A CA 1
ATOM 1049 C C . ALA A 1 143 ? -21.024 20.395 -11.814 1.00 33.21 142 ALA A C 1
ATOM 1050 O O . ALA A 1 143 ? -22.000 19.929 -12.439 1.00 33.96 142 ALA A O 1
ATOM 1052 N N . LEU A 1 144 ? -21.157 21.134 -10.712 1.00 34.73 143 LEU A N 1
ATOM 1053 C CA . LEU A 1 144 ? -22.485 21.423 -10.151 1.00 34.79 143 LEU A CA 1
ATOM 1054 C C . LEU A 1 144 ? -23.336 22.230 -11.121 1.00 34.84 143 LEU A C 1
ATOM 1055 O O . LEU A 1 144 ? -24.534 21.974 -11.278 1.00 34.54 143 LEU A O 1
ATOM 1060 N N . GLU A 1 145 ? -22.716 23.193 -11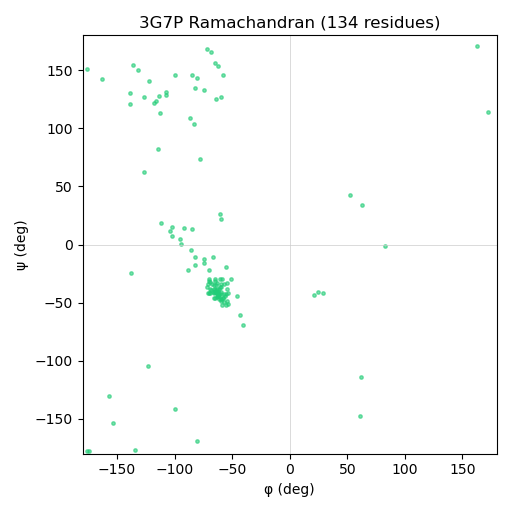.797 1.00 35.77 144 GLU A N 1
ATOM 1061 C CA . GLU A 1 145 ? -23.419 23.990 -12.790 1.00 37.32 144 GLU A CA 1
ATOM 1062 C C . GLU A 1 145 ? -24.002 23.149 -13.924 1.00 35.16 144 GLU A C 1
ATOM 1063 O O . GLU A 1 145 ? -25.153 23.350 -14.326 1.00 31.81 144 GLU A O 1
ATOM 1077 N N . ILE A 1 147 ? -24.733 19.775 -13.750 1.00 34.01 146 ILE A N 1
ATOM 1078 C CA . ILE A 1 147 ? -25.792 18.938 -13.188 1.00 35.23 146 ILE A CA 1
ATOM 1079 C C . ILE A 1 147 ? -27.082 19.757 -13.051 1.00 37.19 146 ILE A C 1
ATOM 1080 O O . ILE A 1 147 ? -28.168 19.272 -13.370 1.00 34.28 146 ILE A O 1
ATOM 1085 N N . GLU A 1 148 ? -26.951 21.010 -12.621 1.00 39.22 147 GLU A N 1
ATOM 1086 C CA . GLU A 1 148 ? -28.116 21.884 -12.482 1.00 40.25 147 GLU A CA 1
ATOM 1087 C C . GLU A 1 148 ? -28.761 22.184 -13.832 1.00 39.43 147 GLU A C 1
ATOM 1088 O O . GLU A 1 148 ? -29.978 22.189 -13.928 1.00 39.04 147 GLU A O 1
ATOM 1094 N N . LYS A 1 149 ? -27.973 22.424 -14.875 1.00 38.98 148 LYS A N 1
ATOM 1095 C CA . LYS A 1 149 ? -28.558 22.688 -16.183 1.00 40.01 148 LYS A CA 1
ATOM 1096 C C . LYS A 1 149 ? -29.259 21.472 -16.738 1.00 38.21 148 LYS A C 1
ATOM 1097 O O . LYS A 1 149 ? -30.315 21.610 -17.301 1.00 37.32 148 LYS A O 1
ATOM 1103 N N . PHE A 1 150 ? -28.666 20.291 -16.580 1.00 36.51 149 PHE A N 1
ATOM 1104 C CA . PHE A 1 150 ? -29.175 19.067 -17.210 1.00 36.48 149 PHE A CA 1
ATOM 1105 C C . PHE A 1 150 ? -29.397 17.911 -16.221 1.00 35.95 149 PHE A C 1
ATOM 1106 O O . PHE A 1 150 ? -28.770 16.842 -16.334 1.00 34.67 149 PHE A O 1
ATOM 1114 N N . PRO A 1 151 ? -30.312 18.111 -15.261 1.00 35.51 150 PRO A N 1
ATOM 1115 C CA . PRO A 1 151 ? -30.492 17.148 -14.186 1.00 35.08 150 PRO A CA 1
ATOM 1116 C C . PRO A 1 151 ? -31.006 15.762 -14.627 1.00 35.77 150 PRO A C 1
ATOM 1117 O O . PRO A 1 151 ? -30.653 14.763 -14.007 1.00 35.39 150 PRO A O 1
ATOM 1121 N N . GLU A 1 152 ? -31.814 15.687 -15.676 1.00 36.14 151 GLU A N 1
ATOM 1122 C CA . GLU A 1 152 ? -32.311 14.383 -16.118 1.00 37.32 151 GLU A CA 1
ATOM 1123 C C . GLU A 1 152 ? -31.184 13.570 -16.753 1.00 36.01 151 GLU A C 1
ATOM 1124 O O . GLU A 1 152 ? -31.129 12.352 -16.610 1.00 36.53 151 GLU A O 1
ATOM 1130 N N . VAL A 1 153 ? -30.270 14.240 -17.434 1.00 35.04 152 VAL A N 1
ATOM 1131 C CA . VAL A 1 153 ? -29.112 13.544 -18.006 1.00 34.35 152 VAL A CA 1
ATOM 1132 C C . VAL A 1 153 ? -28.146 13.091 -16.887 1.00 34.53 152 VAL A C 1
ATOM 1133 O O . VAL A 1 153 ? -27.651 11.959 -16.904 1.00 35.16 152 VAL A O 1
ATOM 1137 N N . ALA A 1 154 ? -27.935 13.957 -15.897 1.00 34.63 153 ALA A N 1
ATOM 1138 C CA . ALA A 1 154 ? -27.080 13.678 -14.742 1.00 34.12 153 ALA A CA 1
ATOM 1139 C C . ALA A 1 154 ? -27.558 12.455 -13.933 1.00 35.54 153 ALA A C 1
ATOM 1140 O O . ALA A 1 154 ? -26.751 11.692 -13.399 1.00 34.81 153 ALA A O 1
ATOM 1142 N N . ARG A 1 155 ? -28.866 12.255 -13.875 1.00 36.60 154 ARG A N 1
ATOM 1143 C CA . ARG A 1 155 ? -29.451 11.145 -13.115 1.00 40.07 154 ARG A CA 1
ATOM 1144 C C . ARG A 1 155 ? -29.924 9.994 -13.986 1.00 40.62 154 ARG A C 1
ATOM 1145 O O . ARG A 1 155 ? -30.601 9.094 -13.502 1.00 40.19 154 ARG A O 1
ATOM 1153 N N . PHE A 1 156 ? -29.558 10.010 -15.266 1.00 41.85 155 PHE A N 1
ATOM 1154 C CA . PHE A 1 156 ? -30.043 9.012 -16.224 1.00 41.69 155 PHE A CA 1
ATOM 1155 C C . PHE A 1 156 ? -29.679 7.586 -15.821 1.00 42.93 155 PHE A C 1
ATOM 1156 O O . PHE A 1 156 ? -28.511 7.294 -15.553 1.00 42.91 155 PHE A O 1
#

Solvent-accessible surface area: 8488 Å² total

Organism: Acidithiobacillus ferrooxidans (strain ATCC 23270 / DSM 14882 / CIP 104768 / NCIMB 8455) (NCBI:txid243159)

InterPro domains:
  IPR004952 NifX-associated nitrogen fixation protein [PF03270] (34-154)
  IPR004952 NifX-associated nitrogen fixation protein [PIRSF005788] (13-154)
  IPR004952 NifX-associated nitrogen fixation protein [TIGR02935] (14-153)

Radius of gyration: 15.5 Å; Cα contacts (8 Å, |Δi|>4): 207; chains: 1; bounding box: 44×28×38 Å

Foldseek 3Di:
DLVPQQLSVQLLVLQCVVCPPCPCVVPDSVSCCVQADADPVLVPDDFDAAADVVLVVSVQSSVVSLAVSLCVVPVWWHDADTTQWDWAIAQQQDGQDTDTGHPSNSRHDHDVRSSVVSNVSSVSSNCVVVVVVNNND